Protein AF-A0A804QQR7-F1 (afdb_monomer_lite)

Organism: Zea mays (NCBI:txid4577)

InterPro domains:
  IPR023213 Chloramphenicol acetyltransferase-like domain superfamily [G3DSA:3.30.559.10] (12-91)
  IPR051504 Plant secondary metabolite acyltransferase [PTHR31625] (14-91)

Foldseek 3Di:
DDDDDDPDDDPDDDDDDAAAPPDADVPPDQDDDDDPVNVVCPPPPDDDDDDDDDDPPCPDPVCCVVPVVVVVRVVVNPVCNVVVCVSDDDD

pLDDT: mean 85.13, std 15.04, range [39.22, 97.62]

Secondary structure (DSSP, 8-state):
-------PPPPP--------SSPPPTTS-------HHHHTTTTSPPP--------TT--SHHHIIIIIHHHHHHHHHHHHHHSGGGGS---

Structure (mmCIF, N/CA/C/O backbone):
data_AF-A0A804QQR7-F1
#
_entry.id   AF-A0A804QQR7-F1
#
loop_
_atom_site.group_PDB
_atom_site.id
_atom_site.type_symbol
_atom_site.label_atom_id
_atom_site.label_alt_id
_atom_site.label_comp_id
_atom_site.label_asym_id
_atom_site.label_entity_id
_atom_site.label_seq_id
_atom_site.pdbx_PDB_ins_code
_atom_site.Cartn_x
_atom_site.Cartn_y
_atom_site.Cartn_z
_atom_site.occupancy
_atom_site.B_iso_or_equiv
_atom_site.auth_seq_id
_atom_site.auth_comp_id
_atom_site.auth_asym_id
_atom_site.auth_atom_id
_atom_site.pdbx_PDB_model_num
ATOM 1 N N . MET A 1 1 ? 11.739 37.241 -35.925 1.00 49.97 1 MET A N 1
ATOM 2 C CA . MET A 1 1 ? 11.164 35.897 -36.137 1.00 49.97 1 MET A CA 1
ATOM 3 C C . MET A 1 1 ? 10.948 35.280 -34.769 1.00 49.97 1 MET A C 1
ATOM 5 O O . MET A 1 1 ? 11.899 34.786 -34.184 1.00 49.97 1 MET A O 1
ATOM 9 N N . GLU A 1 2 ? 9.742 35.398 -34.220 1.00 40.12 2 GLU A N 1
ATOM 10 C CA . GLU A 1 2 ? 9.366 34.715 -32.979 1.00 40.12 2 GLU A CA 1
ATOM 11 C C . GLU A 1 2 ? 8.865 33.310 -33.324 1.00 40.12 2 GLU A C 1
ATOM 13 O O . GLU A 1 2 ? 7.825 33.153 -33.963 1.00 40.12 2 GLU A O 1
ATOM 18 N N . MET A 1 3 ? 9.609 32.285 -32.913 1.00 46.72 3 MET A N 1
ATOM 19 C CA . MET A 1 3 ? 9.100 30.918 -32.851 1.00 46.72 3 MET A CA 1
ATOM 20 C C . MET A 1 3 ? 8.357 30.759 -31.524 1.00 46.72 3 MET A C 1
ATOM 22 O O . MET A 1 3 ? 8.974 30.611 -30.473 1.00 46.72 3 MET A O 1
ATOM 26 N N . LYS A 1 4 ? 7.021 30.802 -31.567 1.00 41.62 4 LYS A N 1
ATOM 27 C CA . LYS A 1 4 ? 6.189 30.366 -30.443 1.00 41.62 4 LYS A CA 1
ATOM 28 C C . LYS A 1 4 ? 6.353 28.856 -30.276 1.00 41.62 4 LYS A C 1
ATOM 30 O O . LYS A 1 4 ? 5.933 28.086 -31.135 1.00 41.62 4 LYS A O 1
ATOM 35 N N . GLN A 1 5 ? 6.973 28.445 -29.177 1.00 48.03 5 GLN A N 1
ATOM 36 C CA . GLN A 1 5 ? 7.030 27.050 -28.762 1.00 48.03 5 GLN A CA 1
ATOM 37 C C . GLN A 1 5 ? 5.641 26.645 -28.255 1.00 48.03 5 GLN A C 1
ATOM 39 O O . GLN A 1 5 ? 5.156 27.150 -27.243 1.00 48.03 5 GLN A O 1
ATOM 44 N N . GLN A 1 6 ? 4.976 25.776 -29.012 1.00 39.22 6 GLN A N 1
ATOM 45 C CA . GLN A 1 6 ? 3.726 25.136 -28.625 1.00 39.22 6 GLN A CA 1
ATOM 46 C C . GLN A 1 6 ? 4.011 24.272 -27.385 1.00 39.22 6 GLN A C 1
ATOM 48 O O . GLN A 1 6 ? 4.783 23.318 -27.466 1.00 39.22 6 GLN A O 1
ATOM 53 N N . ALA A 1 7 ? 3.430 24.618 -26.234 1.00 48.09 7 ALA A N 1
ATOM 54 C CA . ALA A 1 7 ? 3.509 23.785 -25.039 1.00 48.09 7 ALA A CA 1
ATOM 55 C C . ALA A 1 7 ? 2.825 22.440 -25.330 1.00 48.09 7 ALA A C 1
ATOM 57 O O . ALA A 1 7 ? 1.620 22.392 -25.587 1.00 48.09 7 ALA A O 1
ATOM 58 N N . ALA A 1 8 ? 3.610 21.363 -25.348 1.00 49.38 8 ALA A N 1
ATOM 59 C CA . ALA A 1 8 ? 3.102 20.005 -25.464 1.00 49.38 8 ALA A CA 1
ATOM 60 C C . ALA A 1 8 ? 2.148 19.719 -24.292 1.00 49.38 8 ALA A C 1
ATOM 62 O O . ALA A 1 8 ? 2.464 20.046 -23.145 1.00 49.38 8 ALA A O 1
ATOM 63 N N . LEU A 1 9 ? 0.977 19.133 -24.579 1.00 51.31 9 LEU A N 1
ATOM 64 C CA . LEU A 1 9 ? 0.087 18.611 -23.539 1.00 51.31 9 LEU A CA 1
ATOM 65 C C . LEU A 1 9 ? 0.887 17.667 -22.624 1.00 51.31 9 LEU A C 1
ATOM 67 O O . LEU A 1 9 ? 1.706 16.901 -23.142 1.00 51.31 9 LEU A O 1
ATOM 71 N N . PRO A 1 10 ? 0.651 17.672 -21.298 1.00 57.16 10 PRO A N 1
ATOM 72 C CA . PRO A 1 10 ? 1.252 16.667 -20.436 1.00 57.16 10 PRO A CA 1
ATOM 73 C C . PRO A 1 10 ? 0.866 15.270 -20.954 1.00 57.16 10 PRO A C 1
ATOM 75 O O . PRO A 1 10 ? -0.284 15.083 -21.373 1.00 57.16 10 PRO A O 1
ATOM 78 N N . PRO A 1 11 ? 1.805 14.305 -20.973 1.00 63.09 11 PRO A N 1
ATOM 79 C CA . PRO A 1 11 ? 1.518 12.942 -21.406 1.00 63.09 11 PRO A CA 1
ATOM 80 C C . PRO A 1 11 ? 0.322 12.396 -20.617 1.00 63.09 11 PRO A C 1
ATOM 82 O O . PRO A 1 11 ? 0.151 12.712 -19.438 1.00 63.09 11 PRO A O 1
ATOM 85 N N . ALA A 1 12 ? -0.550 11.653 -21.303 1.00 67.56 12 ALA A N 1
ATOM 86 C CA . ALA A 1 12 ? -1.829 11.184 -20.779 1.00 67.56 12 ALA A CA 1
ATOM 87 C C . ALA A 1 12 ? -1.684 10.575 -19.373 1.00 67.56 12 ALA A C 1
ATOM 89 O O . ALA A 1 12 ? -0.843 9.710 -19.147 1.00 67.56 12 ALA A O 1
ATOM 90 N N . MET A 1 13 ? -2.513 11.023 -18.426 1.00 71.75 13 MET A N 1
ATOM 91 C CA . MET A 1 13 ? -2.594 10.403 -17.104 1.00 71.75 13 MET A CA 1
ATOM 92 C C . MET A 1 13 ? -3.125 8.973 -17.244 1.00 71.75 13 MET A C 1
ATOM 94 O O . MET A 1 13 ? -4.285 8.776 -17.608 1.00 71.75 13 MET A O 1
ATOM 98 N N . GLU A 1 14 ? -2.296 7.978 -16.938 1.00 83.38 14 GLU A N 1
ATOM 99 C CA . GLU A 1 14 ? -2.729 6.584 -16.865 1.00 83.38 14 GLU A CA 1
ATOM 100 C C . GLU A 1 14 ? -3.439 6.309 -15.532 1.00 83.38 14 GLU A C 1
ATOM 102 O O . GLU A 1 14 ? -2.991 6.730 -14.462 1.00 83.38 14 GLU A O 1
ATOM 107 N N . LYS A 1 15 ? -4.564 5.589 -15.589 1.00 89.81 15 LYS A N 1
ATOM 108 C CA . LYS A 1 15 ? -5.327 5.158 -14.413 1.00 89.81 15 LYS A CA 1
ATOM 109 C C . LYS A 1 15 ? -5.376 3.637 -14.371 1.00 89.81 15 LYS A C 1
ATOM 111 O O . LYS A 1 15 ? -5.772 3.004 -15.345 1.00 89.81 15 LYS A O 1
ATOM 116 N N . PHE A 1 16 ? -5.053 3.074 -13.212 1.00 91.44 16 PHE A N 1
ATOM 117 C CA . PHE A 1 16 ? -5.077 1.635 -12.970 1.00 91.44 16 PHE A CA 1
ATOM 118 C C . PHE A 1 16 ? -5.954 1.307 -11.767 1.00 91.44 16 PHE A C 1
ATOM 120 O O . PHE A 1 16 ? -5.865 1.974 -10.737 1.00 91.44 16 PHE A O 1
ATOM 127 N N . ASP A 1 17 ? -6.737 0.237 -11.877 1.00 94.19 17 ASP A N 1
ATOM 128 C CA . ASP A 1 17 ? -7.369 -0.388 -10.720 1.00 94.19 17 ASP A CA 1
ATOM 129 C C . ASP A 1 17 ? -6.389 -1.403 -10.113 1.00 94.19 17 ASP A C 1
ATOM 131 O O . ASP A 1 17 ? -5.943 -2.341 -10.778 1.00 94.19 17 ASP A O 1
ATOM 135 N N . VAL A 1 18 ? -6.021 -1.198 -8.847 1.00 95.75 18 VAL A N 1
ATOM 136 C CA . VAL A 1 18 ? -5.109 -2.075 -8.099 1.00 95.75 18 VAL A CA 1
ATOM 137 C C . VAL A 1 18 ? -5.909 -2.784 -7.016 1.00 95.75 18 VAL A C 1
ATOM 139 O O . VAL A 1 18 ? -6.547 -2.142 -6.184 1.00 95.75 18 VAL A O 1
ATOM 142 N N . THR A 1 19 ? -5.890 -4.116 -7.036 1.00 94.25 19 THR A N 1
ATOM 143 C CA . THR A 1 19 ? -6.600 -4.950 -6.058 1.00 94.25 19 THR A CA 1
ATOM 144 C C . THR A 1 19 ? -5.611 -5.616 -5.099 1.00 94.25 19 THR A C 1
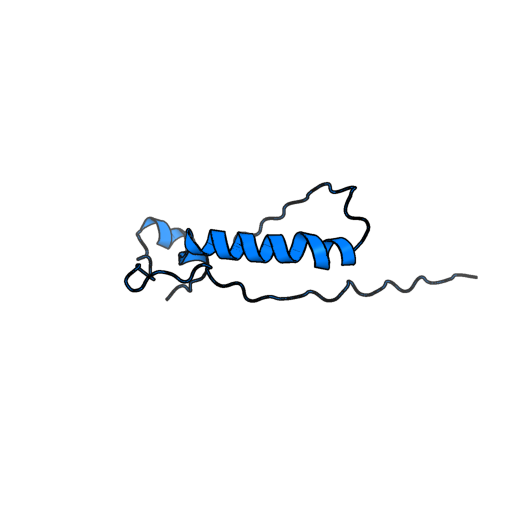ATOM 146 O O . THR A 1 19 ? -4.455 -5.821 -5.475 1.00 94.25 19 THR A O 1
ATOM 149 N N . PRO A 1 20 ? -6.026 -5.942 -3.859 1.00 94.62 20 PRO A N 1
ATOM 150 C CA . PRO A 1 20 ? -5.180 -6.669 -2.918 1.00 94.62 20 PRO A CA 1
ATOM 151 C C . PRO A 1 20 ? -4.654 -7.980 -3.518 1.00 94.62 20 PRO A C 1
ATOM 153 O O . PRO A 1 20 ? -5.442 -8.805 -3.986 1.00 94.62 20 PRO A O 1
ATOM 156 N N . SER A 1 21 ? -3.336 -8.179 -3.472 1.00 94.94 21 SER A N 1
ATOM 157 C CA . SER A 1 21 ? -2.672 -9.399 -3.933 1.00 94.94 21 SER A CA 1
ATOM 158 C C . SER A 1 21 ? -1.688 -9.903 -2.870 1.00 94.94 21 SER A C 1
ATOM 160 O O . SER A 1 21 ? -0.863 -9.119 -2.411 1.00 94.94 21 SER A O 1
ATOM 162 N N . PRO A 1 22 ? -1.739 -11.181 -2.462 1.00 93.62 22 PRO A N 1
ATOM 163 C CA . PRO A 1 22 ? -2.683 -12.198 -2.915 1.00 93.62 22 PRO A CA 1
ATOM 164 C C . PRO A 1 22 ? -4.124 -11.868 -2.501 1.00 93.62 22 PRO A C 1
ATOM 166 O O . PRO A 1 22 ? -4.366 -11.055 -1.605 1.00 93.62 22 PRO A O 1
ATOM 169 N N . ALA A 1 23 ? -5.097 -12.502 -3.156 1.00 89.06 23 ALA A N 1
ATOM 170 C CA . ALA A 1 23 ? -6.489 -12.354 -2.755 1.00 89.06 23 ALA A CA 1
ATOM 171 C C . ALA A 1 23 ? -6.658 -12.768 -1.274 1.00 89.06 23 ALA A C 1
ATOM 173 O O . ALA A 1 23 ? -6.054 -13.759 -0.850 1.00 89.06 23 ALA A O 1
ATOM 174 N N . PRO A 1 24 ? -7.465 -12.043 -0.476 1.00 86.12 24 PRO A N 1
ATOM 175 C CA . PRO A 1 24 ? -7.721 -12.398 0.916 1.00 86.12 24 PRO A CA 1
ATOM 176 C C . PRO A 1 24 ? -8.259 -13.826 1.041 1.00 86.12 24 PRO A C 1
ATOM 178 O O . PRO A 1 24 ? -9.110 -14.246 0.250 1.00 86.12 24 PRO A O 1
ATOM 181 N N . ALA A 1 25 ? -7.798 -14.562 2.054 1.00 86.25 25 ALA A N 1
ATOM 182 C CA . ALA A 1 25 ? -8.250 -15.929 2.289 1.00 86.25 25 ALA A CA 1
ATOM 183 C C . ALA A 1 25 ? -9.770 -15.974 2.528 1.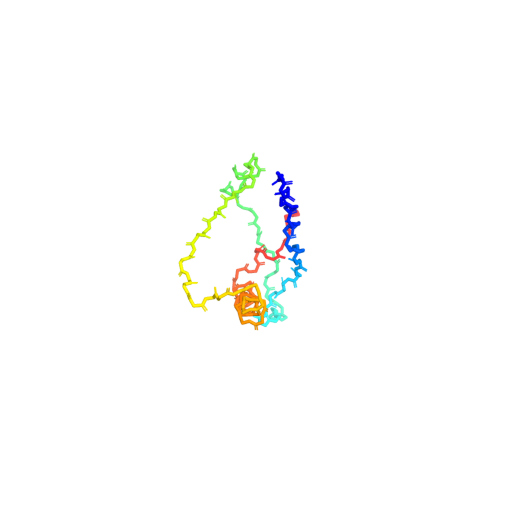00 86.25 25 ALA A C 1
ATOM 185 O O . ALA A 1 25 ? -10.361 -15.051 3.102 1.00 86.25 25 ALA A O 1
ATOM 186 N N . ALA A 1 26 ? -10.416 -17.067 2.112 1.00 83.50 26 ALA A N 1
ATOM 187 C CA . ALA A 1 26 ? -11.827 -17.292 2.404 1.00 83.50 26 ALA A CA 1
ATOM 188 C C . ALA A 1 26 ? -12.044 -17.279 3.931 1.00 83.50 26 ALA A C 1
ATOM 190 O O . ALA A 1 26 ? -11.509 -18.125 4.641 1.00 83.50 26 ALA A O 1
ATOM 191 N N . GLY A 1 27 ? -12.790 -16.289 4.434 1.00 82.56 27 GLY A N 1
ATOM 192 C CA . GLY A 1 27 ? -13.069 -16.109 5.864 1.00 82.56 27 GLY A CA 1
ATOM 193 C C . GLY A 1 27 ? -12.336 -14.948 6.547 1.00 82.56 27 GLY A C 1
ATOM 194 O O . GLY A 1 27 ? -12.677 -14.622 7.682 1.00 82.56 27 GLY A O 1
ATOM 195 N N . GLN A 1 28 ? -11.385 -14.274 5.888 1.00 82.19 28 GLN A N 1
ATOM 196 C CA . GLN A 1 28 ? -10.827 -13.036 6.446 1.00 82.19 28 GLN A CA 1
ATOM 197 C C . GLN A 1 28 ? -11.899 -11.930 6.512 1.00 82.19 28 GLN A C 1
ATOM 199 O O . GLN A 1 28 ? -12.675 -11.783 5.558 1.00 82.19 28 GLN A O 1
ATOM 204 N N . PRO A 1 29 ? -11.954 -11.134 7.601 1.00 80.25 29 PRO A N 1
ATOM 205 C CA . PRO A 1 29 ? -12.851 -9.988 7.691 1.00 80.25 29 PRO A CA 1
ATOM 206 C C . PRO A 1 29 ? -12.642 -9.032 6.514 1.00 80.25 29 PRO A C 1
ATOM 208 O O . PRO A 1 29 ? -11.519 -8.626 6.231 1.00 80.25 29 PRO A O 1
ATOM 211 N N . ARG A 1 30 ? -13.733 -8.670 5.832 1.00 83.19 30 ARG A N 1
ATOM 212 C CA . ARG A 1 30 ? -13.723 -7.733 4.688 1.00 83.19 30 ARG A CA 1
ATOM 213 C C . ARG A 1 30 ? -14.246 -6.343 5.037 1.00 83.19 30 ARG A C 1
ATOM 215 O O . ARG A 1 30 ? -14.355 -5.492 4.163 1.00 83.19 30 ARG A O 1
ATOM 222 N N . ALA A 1 31 ? -14.584 -6.128 6.301 1.00 89.50 31 ALA A N 1
ATOM 223 C CA . ALA A 1 31 ? -15.097 -4.871 6.808 1.00 89.50 31 ALA A CA 1
ATOM 224 C C . ALA A 1 31 ? -14.520 -4.616 8.200 1.00 89.50 31 ALA A C 1
ATOM 226 O O . ALA A 1 31 ? -14.345 -5.545 8.992 1.00 89.50 31 ALA A O 1
ATOM 227 N N . LEU A 1 32 ? -14.257 -3.344 8.485 1.00 92.31 32 LEU A N 1
ATOM 228 C CA . LEU A 1 32 ? -13.850 -2.866 9.796 1.00 92.31 32 LEU A CA 1
ATOM 229 C C . LEU A 1 32 ? -14.982 -1.982 10.339 1.00 92.31 32 LEU A C 1
ATOM 231 O O . LEU A 1 32 ? -15.337 -1.010 9.671 1.00 92.31 32 LEU A O 1
ATOM 235 N N . PRO A 1 33 ? -15.575 -2.295 11.506 1.00 93.50 33 PRO A N 1
ATOM 236 C CA . PRO A 1 33 ? -16.608 -1.445 12.080 1.00 93.50 33 PRO A CA 1
ATOM 237 C C . PRO A 1 33 ? -16.012 -0.102 12.506 1.00 93.50 33 PRO A C 1
ATOM 239 O O . PRO A 1 33 ? -14.975 -0.067 13.173 1.00 93.50 33 PRO A O 1
ATOM 242 N N . LEU A 1 34 ? -16.706 0.984 12.165 1.00 94.94 34 LEU A N 1
ATOM 243 C CA . LEU A 1 34 ? -16.368 2.321 12.644 1.00 94.94 34 LEU A CA 1
ATOM 244 C C . LEU A 1 34 ? -16.576 2.401 14.157 1.00 94.94 34 LEU A C 1
ATOM 246 O O . LEU A 1 34 ? -17.584 1.944 14.701 1.00 94.94 34 LEU A O 1
ATOM 250 N N . ARG A 1 35 ? -15.617 3.013 14.838 1.00 94.75 35 ARG A N 1
ATOM 251 C CA . ARG A 1 35 ? -15.635 3.311 16.266 1.00 94.75 35 ARG A CA 1
ATOM 252 C C . ARG A 1 35 ? -15.817 4.809 16.466 1.00 94.75 35 ARG A C 1
ATOM 254 O O . ARG A 1 35 ? -15.707 5.601 15.536 1.00 94.75 35 ARG A O 1
ATOM 261 N N . PHE A 1 36 ? -16.046 5.214 17.713 1.00 95.38 36 PHE A N 1
ATOM 262 C CA . PHE A 1 36 ? -16.229 6.622 18.080 1.00 95.38 36 PHE A CA 1
ATOM 263 C C . PHE A 1 36 ? -15.132 7.550 17.520 1.00 95.38 36 PHE A C 1
ATOM 265 O O . PHE A 1 36 ? -15.441 8.623 17.010 1.00 95.38 36 PHE A O 1
ATOM 272 N N . TYR A 1 37 ? -13.868 7.115 17.553 1.00 94.12 37 TYR A N 1
ATOM 273 C CA . TYR A 1 37 ? -12.744 7.893 17.025 1.00 94.12 37 TYR A CA 1
ATOM 274 C C . TYR A 1 37 ? -12.739 8.034 15.501 1.00 94.12 37 TYR A C 1
ATOM 276 O O . TYR A 1 37 ? -12.137 8.974 15.003 1.00 94.12 37 TYR A O 1
ATOM 284 N N . ASP A 1 38 ? -13.416 7.162 14.759 1.00 94.62 38 ASP A N 1
ATOM 285 C CA . ASP A 1 38 ? -13.501 7.274 13.301 1.00 94.62 38 ASP A CA 1
ATOM 286 C C . ASP A 1 38 ? -14.539 8.333 12.887 1.00 94.62 38 ASP A C 1
ATOM 288 O O . ASP A 1 38 ? -14.389 8.999 11.864 1.00 94.62 38 ASP A O 1
ATOM 292 N N . LEU A 1 39 ? -15.570 8.551 13.718 1.00 93.25 39 LEU A N 1
ATOM 293 C CA . LEU A 1 39 ? -16.692 9.447 13.412 1.00 93.25 39 LEU A CA 1
ATOM 294 C C . LEU A 1 39 ? -16.269 10.912 13.258 1.00 93.25 39 LEU A C 1
ATOM 296 O O . LEU A 1 39 ? -16.831 11.621 12.425 1.00 93.25 39 LEU A O 1
ATOM 300 N N . VAL A 1 40 ? -15.263 11.364 14.017 1.00 91.19 40 VAL A N 1
ATOM 301 C CA . VAL A 1 40 ? -14.765 12.749 13.922 1.00 91.19 40 VAL A CA 1
ATOM 302 C C . VAL A 1 40 ? -14.147 13.055 12.554 1.00 91.19 40 VAL A C 1
ATOM 304 O O . VAL A 1 40 ? -14.114 14.214 12.148 1.00 91.19 40 VAL A O 1
ATOM 307 N N . PHE A 1 41 ? -13.700 12.029 11.822 1.00 91.44 41 PHE A N 1
ATOM 308 C CA . PHE A 1 41 ? -13.076 12.183 10.510 1.00 91.44 41 PHE A CA 1
ATOM 309 C C . PHE A 1 41 ? -14.085 12.202 9.355 1.00 91.44 41 PHE A C 1
ATOM 311 O O . PHE A 1 41 ? -13.722 12.618 8.260 1.00 91.44 41 PHE A O 1
ATOM 318 N N . LEU A 1 42 ? -15.354 11.828 9.576 1.00 92.19 42 LEU A N 1
ATOM 319 C CA . LEU A 1 42 ? -16.371 11.776 8.513 1.00 92.19 42 LEU A CA 1
ATOM 320 C C . LEU A 1 42 ? -16.708 13.151 7.917 1.00 92.19 42 LEU A C 1
ATOM 322 O O . LEU A 1 42 ? -17.133 13.236 6.768 1.00 92.19 42 LEU A O 1
ATOM 326 N N . ALA A 1 43 ? -16.521 14.221 8.691 1.00 91.19 43 ALA A N 1
ATOM 327 C CA . ALA A 1 43 ? -16.749 15.596 8.249 1.00 91.19 43 ALA A CA 1
ATOM 328 C C . ALA A 1 43 ? -15.480 16.281 7.706 1.00 91.19 43 ALA A C 1
ATOM 330 O O . ALA A 1 43 ? -15.543 17.429 7.267 1.00 91.19 43 ALA A O 1
ATOM 331 N N . ILE A 1 44 ? -14.322 15.613 7.762 1.00 92.88 44 ILE A N 1
ATOM 332 C CA . ILE A 1 44 ? -13.039 16.188 7.353 1.00 92.88 44 ILE A CA 1
ATOM 333 C C . ILE A 1 44 ? -12.841 15.946 5.849 1.00 92.88 44 ILE A C 1
ATOM 335 O O . ILE A 1 44 ? -13.076 14.834 5.371 1.00 92.88 44 ILE A O 1
ATOM 339 N N . PRO A 1 45 ? -12.409 16.958 5.075 1.00 94.12 45 PRO A N 1
ATOM 340 C CA . PRO A 1 45 ? -12.115 16.771 3.659 1.00 94.12 45 PRO A CA 1
ATOM 341 C C . PRO A 1 45 ? -10.966 15.765 3.441 1.00 94.12 45 PRO A C 1
ATOM 343 O O . PRO A 1 45 ? -10.136 15.567 4.331 1.00 94.12 45 PRO A O 1
ATOM 346 N N . PRO A 1 46 ? -10.861 15.152 2.247 1.00 93.69 46 PRO A N 1
ATOM 347 C CA . PRO A 1 46 ? -9.792 14.204 1.945 1.00 93.69 46 PRO A CA 1
ATOM 348 C C . PRO A 1 46 ? -8.389 14.780 2.191 1.00 93.69 46 PRO A C 1
ATOM 350 O O . PRO A 1 46 ? -8.062 15.876 1.736 1.00 93.69 46 PRO A O 1
ATOM 353 N N . VAL A 1 47 ? -7.535 14.010 2.871 1.00 93.81 47 VAL A N 1
ATOM 354 C CA . VAL A 1 47 ? -6.134 14.382 3.115 1.00 93.81 47 VAL A CA 1
ATOM 355 C C . VAL A 1 47 ? -5.329 14.221 1.826 1.00 93.81 47 VAL A C 1
ATOM 357 O O . VAL A 1 47 ? -5.240 13.125 1.278 1.00 93.81 47 VAL A O 1
ATOM 360 N N . GLN A 1 48 ? -4.698 15.300 1.364 1.00 96.00 48 GLN A N 1
ATOM 361 C CA . GLN A 1 48 ? -3.823 15.298 0.190 1.00 96.00 48 GLN A CA 1
ATOM 362 C C . GLN A 1 48 ? -2.356 15.386 0.617 1.00 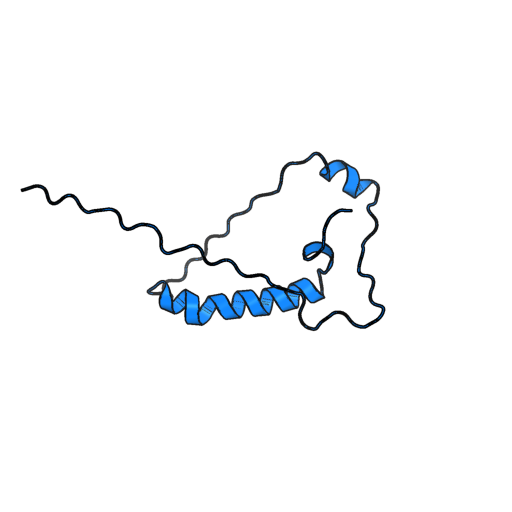96.00 48 GLN A C 1
ATOM 364 O O . GLN A 1 48 ? -1.991 16.222 1.445 1.00 96.00 48 GLN A O 1
ATOM 369 N N . ARG A 1 49 ? -1.503 14.519 0.059 1.00 96.75 49 ARG A N 1
ATOM 370 C CA . ARG A 1 49 ? -0.063 14.503 0.339 1.00 96.75 49 ARG A CA 1
ATOM 371 C C . ARG A 1 49 ? 0.729 14.305 -0.944 1.00 96.75 49 ARG A C 1
ATOM 373 O O . ARG A 1 49 ? 0.376 13.462 -1.762 1.00 96.75 49 ARG A O 1
ATOM 380 N N . LEU A 1 50 ? 1.801 15.077 -1.079 1.00 96.62 50 LEU A N 1
ATOM 381 C CA . LEU A 1 50 ? 2.754 14.985 -2.178 1.00 96.62 50 LEU A CA 1
ATOM 382 C C . LEU A 1 50 ? 4.096 14.491 -1.646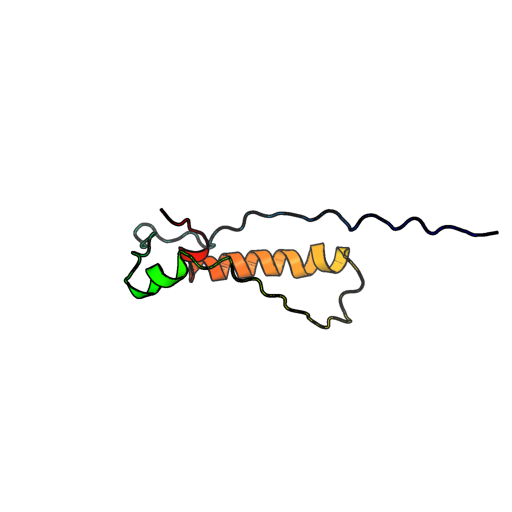 1.00 96.62 50 LEU A C 1
ATOM 384 O O . LEU A 1 50 ? 4.524 14.891 -0.562 1.00 96.62 50 LEU A O 1
ATOM 388 N N . PHE A 1 51 ? 4.745 13.638 -2.430 1.00 94.81 51 PHE A N 1
ATOM 389 C CA . PHE A 1 51 ? 6.090 13.142 -2.177 1.00 94.81 51 PHE A CA 1
ATOM 390 C C . PHE A 1 51 ? 6.937 13.431 -3.414 1.00 94.81 51 PHE A C 1
ATOM 392 O O . PHE A 1 51 ? 6.559 13.046 -4.520 1.00 94.81 51 PHE A O 1
ATOM 399 N N . PHE A 1 52 ? 8.060 14.119 -3.223 1.00 93.38 52 PHE A N 1
ATOM 400 C CA . PHE A 1 52 ? 9.038 14.381 -4.273 1.00 93.38 52 PHE A CA 1
ATOM 401 C C . PHE A 1 52 ? 10.258 13.502 -4.027 1.00 93.38 52 PHE A C 1
ATOM 403 O O . PHE A 1 52 ? 10.751 13.427 -2.900 1.00 93.38 52 PHE A O 1
ATOM 410 N N . TYR A 1 53 ? 10.727 12.844 -5.080 1.00 89.06 53 TYR A N 1
ATOM 411 C CA . TYR A 1 53 ? 11.905 11.987 -5.057 1.00 89.06 53 TYR A CA 1
ATOM 412 C C . TYR A 1 53 ? 12.909 12.527 -6.067 1.00 89.06 53 TYR A C 1
ATOM 414 O O . TYR A 1 53 ? 12.529 12.856 -7.189 1.00 89.06 53 TYR A O 1
ATOM 422 N N . ASP A 1 54 ? 14.174 12.605 -5.668 1.00 88.31 54 ASP A N 1
ATOM 423 C CA . ASP A 1 54 ? 15.268 12.860 -6.598 1.00 88.31 54 ASP A CA 1
ATOM 424 C C . ASP A 1 54 ? 15.707 11.525 -7.215 1.00 88.31 54 ASP A C 1
ATOM 426 O O . ASP A 1 54 ? 16.045 10.579 -6.497 1.00 88.31 54 ASP A O 1
ATOM 430 N N . ARG A 1 55 ? 15.620 11.426 -8.541 1.00 81.69 55 ARG A N 1
ATOM 431 C CA . ARG A 1 55 ? 15.944 10.231 -9.329 1.00 81.69 55 ARG A CA 1
ATOM 432 C C . ARG A 1 55 ? 16.644 10.658 -10.611 1.00 81.69 55 ARG A C 1
ATOM 434 O O . ARG A 1 55 ? 16.046 10.689 -11.681 1.00 81.69 55 ARG A O 1
ATOM 441 N N . ALA A 1 56 ? 17.923 10.994 -10.486 1.00 75.75 56 ALA A N 1
ATOM 442 C CA . ALA A 1 56 ? 18.769 11.359 -11.621 1.00 75.75 56 ALA A CA 1
ATOM 443 C C . ALA A 1 56 ? 18.931 10.225 -12.660 1.00 75.75 56 ALA A C 1
ATOM 445 O O . ALA A 1 56 ? 19.357 10.485 -13.781 1.00 75.75 56 ALA A O 1
ATOM 446 N N . ASP A 1 57 ? 18.614 8.980 -12.287 1.00 79.69 57 ASP A N 1
ATOM 447 C CA . ASP A 1 57 ? 18.689 7.785 -13.131 1.00 79.69 57 ASP A CA 1
ATOM 448 C C . ASP A 1 57 ? 17.475 7.581 -14.051 1.00 79.69 57 ASP A C 1
ATOM 450 O O . ASP A 1 57 ? 17.597 6.866 -15.041 1.00 79.69 57 ASP A O 1
ATOM 454 N N . LEU A 1 58 ? 16.321 8.191 -13.755 1.00 76.44 58 LEU A N 1
ATOM 455 C CA . LEU A 1 58 ? 15.148 8.130 -14.630 1.00 76.44 58 LEU A CA 1
ATOM 456 C C . LEU A 1 58 ? 15.228 9.236 -15.680 1.00 76.44 58 LEU A C 1
ATOM 458 O O . LEU A 1 58 ? 14.899 10.392 -15.410 1.00 76.44 58 LEU A O 1
ATOM 462 N N . LEU A 1 59 ? 15.689 8.872 -16.875 1.00 69.25 59 LEU A N 1
ATOM 463 C CA . LEU A 1 59 ? 15.988 9.829 -17.936 1.00 69.25 59 LEU A CA 1
ATOM 464 C C . LEU A 1 59 ? 14.728 10.270 -18.688 1.00 69.25 59 LEU A C 1
ATOM 466 O O . LEU A 1 59 ? 14.691 11.392 -19.200 1.00 69.25 59 LEU A O 1
ATOM 470 N N . ASP A 1 60 ? 13.693 9.424 -18.743 1.00 81.50 60 ASP A N 1
ATOM 471 C CA . ASP A 1 60 ? 12.439 9.747 -19.419 1.00 81.50 60 ASP A CA 1
ATOM 472 C C . ASP A 1 60 ? 11.179 9.078 -18.817 1.00 81.50 60 ASP A C 1
ATOM 474 O O . ASP A 1 60 ? 11.205 8.319 -17.844 1.00 81.50 60 ASP A O 1
ATOM 478 N N . VAL A 1 61 ? 10.023 9.405 -19.406 1.00 84.19 61 VAL A N 1
ATOM 479 C CA . VAL A 1 61 ? 8.711 8.841 -19.038 1.00 84.19 61 VAL A CA 1
ATOM 480 C C . VAL A 1 61 ? 8.632 7.339 -19.346 1.00 84.19 61 VAL A C 1
ATOM 482 O O . VAL A 1 61 ? 7.913 6.611 -18.659 1.00 84.19 61 VAL A O 1
ATOM 485 N N . SER A 1 62 ? 9.361 6.858 -20.354 1.00 86.00 62 SER A N 1
ATOM 486 C CA . SER A 1 62 ? 9.365 5.453 -20.771 1.00 86.00 62 SER A CA 1
ATOM 487 C C . SER A 1 62 ? 10.055 4.577 -19.725 1.00 86.00 62 SER A C 1
ATOM 489 O O . SER A 1 62 ? 9.499 3.548 -19.343 1.00 86.00 62 SER A O 1
ATOM 491 N N . ASP A 1 63 ? 11.200 5.021 -19.201 1.00 84.94 63 ASP A N 1
ATOM 492 C CA . ASP A 1 63 ? 11.953 4.379 -18.122 1.00 84.94 63 ASP A CA 1
ATOM 493 C C . ASP A 1 63 ? 11.079 4.226 -16.871 1.00 84.94 63 ASP A C 1
ATOM 495 O O . ASP A 1 63 ? 11.027 3.159 -16.253 1.00 84.94 63 ASP A O 1
ATOM 499 N N . PHE A 1 64 ? 10.311 5.268 -16.531 1.00 87.81 64 PHE A N 1
ATOM 500 C CA . PHE A 1 64 ? 9.355 5.209 -15.425 1.00 87.81 64 PHE A CA 1
ATOM 501 C C . PHE A 1 64 ? 8.224 4.211 -15.693 1.00 87.81 64 PHE A C 1
ATOM 503 O O . PHE A 1 64 ? 7.912 3.382 -14.837 1.00 87.81 64 PHE A O 1
ATOM 510 N N . THR A 1 65 ? 7.613 4.286 -16.877 1.00 87.88 65 THR A N 1
ATOM 511 C CA . THR A 1 65 ? 6.422 3.501 -17.240 1.00 87.88 65 THR A CA 1
ATOM 512 C C . THR A 1 65 ? 6.736 2.011 -17.372 1.00 87.88 65 THR A C 1
ATOM 514 O O . THR A 1 65 ? 5.929 1.172 -16.977 1.00 87.88 65 THR A O 1
ATOM 517 N N . LEU A 1 66 ? 7.916 1.665 -17.893 1.00 88.94 66 LEU A N 1
ATOM 518 C CA . LEU A 1 66 ? 8.352 0.278 -18.069 1.00 88.94 66 LEU A CA 1
ATOM 519 C C . LEU A 1 66 ? 9.037 -0.294 -16.820 1.00 88.94 66 LEU A C 1
ATOM 521 O O . LEU A 1 66 ? 8.956 -1.500 -16.591 1.00 88.94 66 LEU A O 1
ATOM 525 N N . GLY A 1 67 ? 9.702 0.543 -16.018 1.00 88.88 67 GLY A N 1
ATOM 526 C CA . GLY A 1 67 ? 10.470 0.114 -14.849 1.00 88.88 67 GLY A CA 1
ATOM 527 C C . GLY A 1 67 ? 9.728 0.276 -13.524 1.00 88.88 67 GLY A C 1
ATOM 528 O O . GLY A 1 67 ? 9.388 -0.703 -12.857 1.00 88.88 67 GLY A O 1
ATOM 529 N N . GLU A 1 68 ? 9.499 1.518 -13.104 1.00 89.88 68 GLU A N 1
ATOM 530 C CA . GLU A 1 68 ? 9.030 1.828 -11.747 1.00 89.88 68 GLU A CA 1
ATOM 531 C C . GLU A 1 68 ? 7.518 1.639 -11.583 1.00 89.88 68 GLU A C 1
ATOM 533 O O . GLU A 1 68 ? 7.065 1.142 -10.551 1.00 89.88 68 GLU A O 1
ATOM 538 N N . LEU A 1 69 ? 6.723 1.989 -12.596 1.00 91.44 69 LEU A N 1
ATOM 539 C CA . LEU A 1 69 ? 5.264 1.920 -12.531 1.00 91.44 69 LEU A CA 1
ATOM 540 C C . LEU A 1 69 ? 4.734 0.496 -12.239 1.00 91.44 69 LEU A C 1
ATOM 542 O O . LEU A 1 69 ? 3.901 0.367 -11.334 1.00 91.44 69 LEU A O 1
ATOM 546 N N . PRO A 1 70 ? 5.212 -0.587 -12.891 1.00 93.69 70 PRO A N 1
ATOM 547 C CA . PRO A 1 70 ? 4.833 -1.952 -12.521 1.00 93.69 70 PRO A CA 1
ATOM 548 C C . PRO A 1 70 ? 5.197 -2.286 -11.069 1.00 93.69 70 PRO A C 1
ATOM 550 O O . PRO A 1 70 ? 4.367 -2.814 -10.333 1.00 93.69 70 PRO A O 1
ATOM 553 N N . ARG A 1 71 ? 6.392 -1.884 -10.607 1.00 94.19 71 ARG A N 1
ATOM 554 C CA . ARG A 1 71 ? 6.855 -2.120 -9.226 1.00 94.19 71 ARG A CA 1
ATOM 555 C C . ARG A 1 71 ? 5.969 -1.416 -8.200 1.00 94.19 71 ARG A C 1
ATOM 557 O O . ARG A 1 71 ? 5.653 -1.999 -7.161 1.00 94.19 71 ARG A O 1
ATOM 564 N N . PHE A 1 72 ? 5.534 -0.188 -8.480 1.00 94.56 72 PHE A N 1
ATOM 565 C CA . PHE A 1 72 ? 4.566 0.523 -7.644 1.00 94.56 72 PHE A CA 1
ATOM 566 C C . PHE A 1 72 ? 3.216 -0.192 -7.599 1.00 94.56 72 PHE A C 1
ATOM 568 O O . PHE A 1 72 ? 2.647 -0.336 -6.521 1.00 94.56 72 PHE A O 1
ATOM 575 N N . ARG A 1 73 ? 2.713 -0.680 -8.738 1.00 95.75 73 ARG A N 1
ATOM 576 C CA . ARG A 1 73 ? 1.447 -1.428 -8.783 1.00 95.75 73 ARG A CA 1
ATOM 577 C C . ARG A 1 73 ? 1.522 -2.723 -7.976 1.00 95.75 73 ARG A C 1
ATOM 579 O O . ARG A 1 73 ? 0.626 -2.977 -7.174 1.00 95.75 73 ARG A O 1
ATOM 586 N N . ASP A 1 74 ? 2.593 -3.493 -8.140 1.00 96.69 74 ASP A N 1
ATOM 587 C CA . ASP A 1 74 ? 2.779 -4.775 -7.455 1.00 96.69 74 ASP A CA 1
ATOM 588 C C . ASP A 1 74 ? 2.968 -4.589 -5.946 1.00 96.69 74 ASP A C 1
ATOM 590 O O . ASP A 1 74 ? 2.328 -5.264 -5.137 1.00 96.69 74 ASP A O 1
ATOM 594 N N . SER A 1 75 ? 3.802 -3.625 -5.549 1.00 97.62 75 SER A N 1
ATOM 595 C CA . SER A 1 75 ? 4.012 -3.303 -4.133 1.00 97.62 75 SER A CA 1
ATOM 596 C C . SER A 1 75 ? 2.760 -2.720 -3.474 1.00 97.62 75 SER A C 1
ATOM 598 O O . SER A 1 75 ? 2.467 -3.063 -2.328 1.00 97.62 75 SER A O 1
ATOM 600 N N . LEU A 1 76 ? 1.974 -1.905 -4.186 1.00 97.56 76 LEU A N 1
ATOM 601 C CA . LEU A 1 76 ? 0.686 -1.415 -3.695 1.00 97.56 76 LEU A CA 1
ATOM 602 C C . LEU A 1 76 ? -0.320 -2.560 -3.533 1.00 97.56 76 LEU A C 1
ATOM 604 O O . LEU A 1 76 ? -0.980 -2.630 -2.501 1.00 97.56 76 LEU A O 1
ATOM 608 N N . ALA A 1 77 ? -0.412 -3.481 -4.496 1.00 97.44 77 ALA A N 1
ATOM 609 C CA . ALA A 1 77 ? -1.269 -4.662 -4.389 1.00 97.44 77 ALA A CA 1
ATOM 610 C C . ALA A 1 77 ? -0.908 -5.513 -3.158 1.00 97.44 77 ALA A C 1
ATOM 612 O O . ALA A 1 77 ? -1.798 -5.909 -2.399 1.00 97.44 77 ALA A O 1
ATOM 613 N N . ALA A 1 78 ? 0.391 -5.719 -2.914 1.00 97.31 78 ALA A N 1
ATOM 614 C CA . ALA A 1 78 ? 0.901 -6.400 -1.726 1.00 97.31 78 ALA A CA 1
ATOM 615 C C . ALA A 1 78 ? 0.576 -5.647 -0.426 1.00 97.31 78 ALA A C 1
ATOM 617 O O . ALA A 1 78 ? 0.116 -6.245 0.544 1.00 97.31 78 ALA A O 1
ATOM 618 N N . ALA A 1 79 ? 0.742 -4.323 -0.395 1.00 97.19 79 ALA A N 1
ATOM 619 C CA . ALA A 1 79 ? 0.391 -3.518 0.772 1.00 97.19 79 ALA A CA 1
ATOM 620 C C . ALA A 1 79 ? -1.118 -3.568 1.065 1.00 97.19 79 ALA A C 1
ATOM 622 O O . ALA A 1 79 ? -1.519 -3.750 2.215 1.00 97.19 79 ALA A O 1
ATOM 623 N N . LEU A 1 80 ? -1.967 -3.475 0.038 1.00 95.44 80 LEU A N 1
ATOM 624 C CA . LEU A 1 80 ? -3.422 -3.549 0.180 1.00 95.44 80 LEU A CA 1
ATOM 625 C C . LEU A 1 80 ? -3.905 -4.901 0.725 1.00 95.44 80 LEU A C 1
ATOM 627 O O . LEU A 1 80 ? -4.966 -4.943 1.341 1.00 95.44 80 LEU A O 1
ATOM 631 N N . HIS A 1 81 ? -3.140 -5.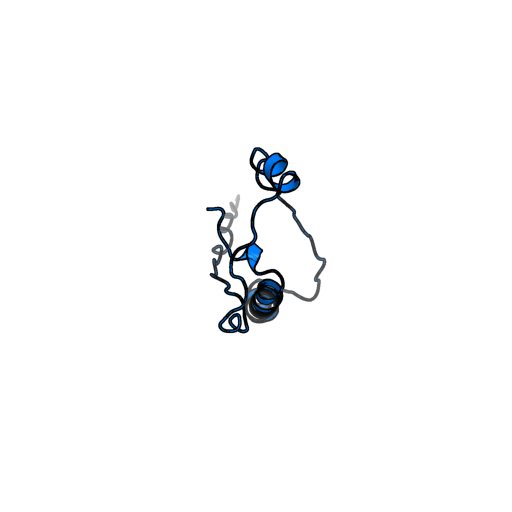989 0.569 1.00 92.75 81 HIS A N 1
ATOM 632 C CA . HIS A 1 81 ? -3.437 -7.258 1.246 1.00 92.75 81 HIS A CA 1
ATOM 633 C C . HIS A 1 81 ? -3.414 -7.109 2.777 1.00 92.75 81 HIS A C 1
ATOM 635 O O . HIS A 1 81 ? -4.283 -7.634 3.471 1.00 92.75 81 HIS A O 1
ATOM 641 N N . HIS A 1 82 ? -2.458 -6.346 3.310 1.00 92.44 82 HIS A N 1
ATOM 642 C CA . HIS A 1 82 ? -2.323 -6.108 4.749 1.00 92.44 82 HIS A CA 1
ATOM 643 C C . HIS A 1 82 ? -3.202 -4.952 5.245 1.00 92.44 82 HIS A C 1
ATOM 645 O O . HIS A 1 82 ? -3.760 -5.017 6.339 1.00 92.44 82 HIS A O 1
ATOM 651 N N . PHE A 1 83 ? -3.369 -3.911 4.429 1.00 93.88 83 PHE A N 1
ATOM 652 C CA . PHE 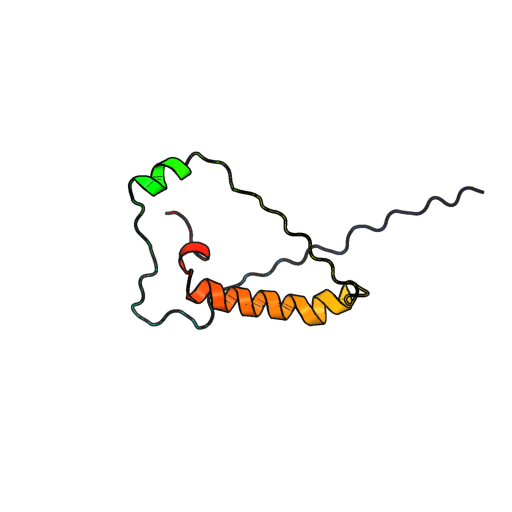A 1 83 ? -4.174 -2.724 4.724 1.00 93.88 83 PHE A CA 1
ATOM 653 C C . PHE A 1 83 ? -5.520 -2.758 3.987 1.00 93.88 83 PHE A C 1
ATOM 655 O O . PHE A 1 83 ? -5.942 -1.766 3.393 1.00 93.88 83 PHE A O 1
ATOM 662 N N . TYR A 1 84 ? -6.208 -3.903 4.039 1.00 90.94 84 TYR A N 1
ATOM 663 C CA . TYR A 1 84 ? -7.422 -4.171 3.258 1.00 90.94 84 TYR A CA 1
ATOM 664 C C . TYR A 1 84 ? -8.529 -3.098 3.332 1.00 90.94 84 TYR A C 1
ATOM 666 O O . TYR A 1 84 ? -9.190 -2.906 2.307 1.00 90.94 84 TYR A O 1
ATOM 674 N N . PRO A 1 85 ? -8.750 -2.350 4.443 1.00 92.56 85 PRO A N 1
ATOM 675 C CA . PRO A 1 85 ? -9.779 -1.313 4.461 1.00 92.56 85 PRO A CA 1
ATOM 676 C C . PRO A 1 85 ? -9.513 -0.188 3.451 1.00 92.56 85 PRO A C 1
ATOM 678 O O . PRO A 1 85 ? -10.461 0.437 2.988 1.00 92.56 85 PRO A O 1
ATOM 681 N N . LEU A 1 86 ? -8.250 0.040 3.057 1.00 94.38 86 LEU A N 1
ATOM 682 C CA . LEU A 1 86 ? -7.872 1.057 2.066 1.00 94.38 86 LEU A CA 1
ATOM 683 C C . LEU A 1 86 ? -8.330 0.715 0.639 1.00 94.38 86 LEU A C 1
ATOM 685 O O . LEU A 1 86 ? -8.455 1.614 -0.185 1.00 94.38 86 LEU A O 1
ATOM 689 N N . ALA A 1 87 ? -8.601 -0.562 0.351 1.00 93.31 87 ALA A N 1
ATOM 690 C CA . ALA A 1 87 ? -9.213 -1.006 -0.905 1.00 93.31 87 ALA A CA 1
ATOM 691 C C . ALA A 1 87 ? -10.754 -1.088 -0.822 1.00 93.31 87 ALA A C 1
ATOM 693 O O . ALA A 1 87 ? -11.409 -1.505 -1.778 1.00 93.31 87 ALA A O 1
ATOM 694 N N . GLY A 1 88 ? -11.334 -0.752 0.335 1.00 92.75 88 GLY A N 1
ATOM 695 C CA . GLY A 1 88 ? -12.765 -0.832 0.603 1.00 92.75 88 GLY A CA 1
ATOM 696 C C . GLY A 1 88 ? -13.536 0.439 0.240 1.00 92.75 88 GLY A C 1
ATOM 697 O O . GLY A 1 88 ? -13.038 1.357 -0.409 1.00 92.75 88 GLY A O 1
ATOM 698 N N . LYS A 1 89 ? -14.792 0.486 0.684 1.00 93.94 89 LYS A N 1
ATOM 699 C CA . LYS A 1 89 ? -15.667 1.662 0.619 1.00 93.94 89 LYS A CA 1
ATOM 700 C C . LYS A 1 89 ? -16.316 1.863 1.983 1.00 93.94 89 LYS A C 1
ATOM 702 O O . LYS A 1 89 ? -16.564 0.890 2.689 1.00 93.94 89 LYS A O 1
ATOM 707 N N . LEU A 1 90 ? -16.606 3.113 2.326 1.00 93.12 90 LEU A N 1
ATOM 708 C CA . LEU A 1 90 ? -17.431 3.447 3.481 1.00 93.12 90 LEU A CA 1
ATOM 709 C C . LEU A 1 90 ? -18.900 3.132 3.146 1.00 93.12 90 LEU A C 1
ATOM 711 O O . LEU A 1 90 ? -19.385 3.586 2.107 1.00 93.12 90 LEU A O 1
ATOM 715 N N . THR A 1 91 ? -19.580 2.348 3.985 1.00 88.44 91 THR A N 1
ATOM 716 C CA . THR A 1 91 ? -20.984 1.924 3.813 1.00 88.44 91 THR A CA 1
ATOM 717 C C . THR A 1 91 ? -21.746 2.009 5.117 1.00 88.44 91 THR A C 1
ATOM 719 O O . THR A 1 91 ? -21.111 1.691 6.148 1.00 88.44 91 THR A O 1
#

Sequence (91 aa):
MEMKQQAALPPAMEKFDVTPSPAPAAGQPRALPLRFYDLVFLAIPPVQRLFFYDRADLLDVSDFTLGELPRFRDSLAAALHHFYPLAGKLT

Radius of gyration: 19.69 Å; chains: 1; bounding box: 40×53×54 Å